Protein AF-A0A1Y6GRY9-F1 (afdb_monomer)

Secondary structure (DSSP, 8-state):
-----S----SSPPPS---TT-EEEEEEEETTTEEEEEEEEEESSTTT-EEEEEEEEEE----TT---------

Mean predicted aligned error: 10.94 Å

Nearest PDB structures (foldseek):
  8joh-assembly1_A  TM=5.251E-01  e=5.583E-01  Echinococcus multilocularis
  2oct-assembly1_A  TM=6.721E-01  e=2.778E+00  Homo sapiens
  3ul5-assembly1_A  TM=3.668E-01  e=6.288E-01  Saccharum officinarum
  5kux-assembly1_A  TM=3.630E-01  e=8.982E-01  synthetic construct

Sequence (74 aa):
MNIQSGPGGPPAPLPAGGINGEKITIRNEFPGGAFEQWDYEWKGQQSGGSWQLTGYQFRGPTSRGDIDNPTQPF

Organism: NCBI:txid48664

Foldseek 3Di:
DDPPPDCPDAPDDDPQWDDAQDKDKDKDADPQRWIKIWIWTWHDHGNPTDTDTQDIDTDDRPPPPDPDDPDDDD

pLDDT: mean 71.6, std 16.65, range [31.14, 91.38]

Solvent-accessible surface area (backbone atoms only — not comparable to full-atom values): 4893 Å² total; per-residue (Å²): 132,86,80,79,84,60,92,80,64,69,99,60,85,74,74,96,58,49,51,64,74,37,72,48,75,50,74,49,80,43,91,71,71,17,35,40,36,40,31,32,34,20,53,41,51,63,90,72,44,47,77,38,83,75,44,72,45,78,41,67,50,77,63,92,79,78,90,80,80,99,76,79,84,130

Structure (mmCIF, N/CA/C/O backbone):
data_AF-A0A1Y6GRY9-F1
#
_entry.id   AF-A0A1Y6GRY9-F1
#
loop_
_atom_site.group_PDB
_atom_site.id
_atom_site.type_symbol
_atom_site.label_atom_id
_atom_site.label_alt_id
_atom_site.label_comp_id
_atom_site.label_asym_id
_atom_site.label_entity_id
_atom_site.label_seq_id
_atom_site.pdbx_PDB_ins_code
_atom_site.Cartn_x
_atom_site.Cartn_y
_atom_site.Cartn_z
_atom_site.occupancy
_atom_site.B_iso_or_equiv
_atom_site.auth_seq_id
_atom_site.auth_comp_id
_atom_site.auth_asym_id
_atom_site.auth_atom_id
_atom_site.pdbx_PDB_model_num
ATOM 1 N N . MET A 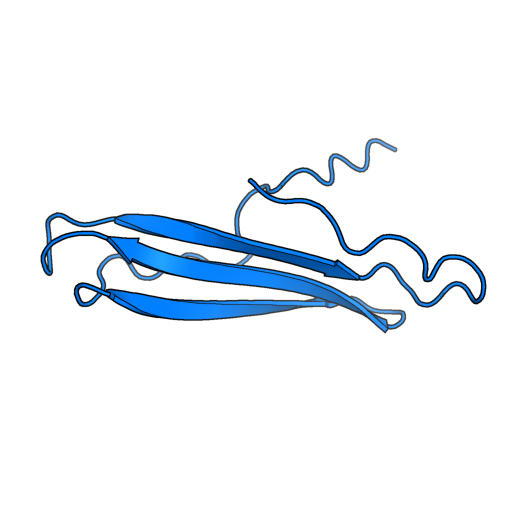1 1 ? 27.252 3.530 -5.133 1.00 34.38 1 MET A N 1
ATOM 2 C CA . MET A 1 1 ? 25.862 4.013 -5.283 1.00 34.3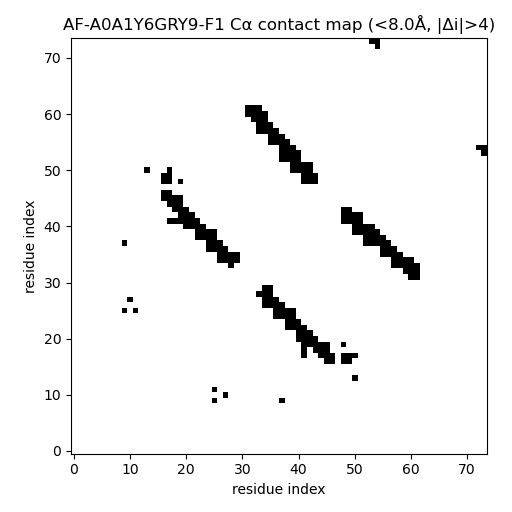8 1 MET A CA 1
ATOM 3 C C . MET A 1 1 ? 25.021 3.186 -4.334 1.00 34.38 1 MET A C 1
ATOM 5 O O . MET A 1 1 ? 24.861 1.998 -4.573 1.00 34.38 1 MET A O 1
ATOM 9 N N . ASN A 1 2 ? 24.613 3.764 -3.204 1.00 31.14 2 ASN A N 1
ATOM 10 C CA . ASN A 1 2 ? 23.899 3.025 -2.166 1.00 31.14 2 ASN A CA 1
ATOM 11 C C . ASN A 1 2 ? 22.430 2.914 -2.569 1.00 31.14 2 ASN A C 1
ATOM 13 O O . ASN A 1 2 ? 21.650 3.818 -2.282 1.00 31.14 2 ASN A O 1
ATOM 17 N N . ILE A 1 3 ? 22.064 1.818 -3.231 1.00 41.34 3 ILE A N 1
ATOM 18 C CA . ILE A 1 3 ? 20.663 1.409 -3.340 1.00 41.34 3 ILE A CA 1
ATOM 19 C C . ILE A 1 3 ? 20.219 0.896 -1.966 1.00 41.34 3 ILE A C 1
ATOM 21 O O . ILE A 1 3 ? 20.238 -0.293 -1.675 1.00 41.34 3 ILE A O 1
ATOM 25 N N . GLN A 1 4 ? 19.909 1.827 -1.060 1.00 40.84 4 GLN A N 1
ATOM 26 C CA . GLN A 1 4 ? 19.212 1.523 0.190 1.00 40.84 4 GLN A CA 1
ATOM 27 C C . GLN A 1 4 ? 17.757 1.188 -0.152 1.00 40.84 4 GLN A C 1
ATOM 29 O O . GLN A 1 4 ? 16.848 1.974 0.078 1.00 40.84 4 GLN A O 1
ATOM 34 N N . SER A 1 5 ? 17.557 0.027 -0.766 1.00 45.88 5 SER A N 1
ATOM 35 C CA 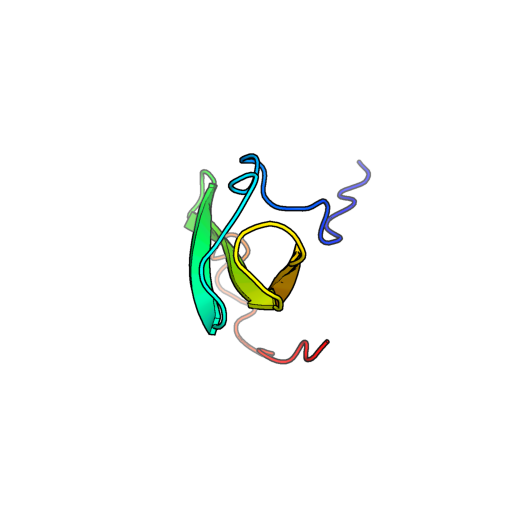. SER A 1 5 ? 16.252 -0.553 -1.072 1.00 45.88 5 SER A CA 1
ATOM 36 C C . SER A 1 5 ? 15.776 -1.363 0.139 1.00 45.88 5 SER A C 1
ATOM 38 O O . SER A 1 5 ? 15.647 -2.579 0.078 1.00 45.88 5 SER A O 1
ATOM 40 N N . GLY A 1 6 ? 15.628 -0.699 1.286 1.00 49.44 6 GLY A N 1
ATOM 41 C CA . GLY A 1 6 ? 14.782 -1.169 2.390 1.00 49.44 6 GLY A CA 1
ATOM 42 C C . GLY A 1 6 ? 13.459 -0.399 2.344 1.00 49.44 6 GLY A C 1
ATOM 43 O O . GLY A 1 6 ? 13.427 0.638 1.679 1.00 49.44 6 GLY A O 1
ATOM 44 N N . PRO A 1 7 ? 12.374 -0.855 3.003 1.00 54.41 7 PRO A N 1
ATOM 45 C CA . PRO A 1 7 ? 11.033 -0.312 2.798 1.00 54.41 7 PRO A CA 1
ATOM 46 C C . PRO A 1 7 ? 10.928 1.102 3.388 1.00 54.41 7 PRO A C 1
ATOM 48 O O . PRO A 1 7 ? 10.434 1.302 4.494 1.00 54.41 7 PRO A O 1
ATOM 51 N N . GLY A 1 8 ? 11.397 2.102 2.643 1.00 56.44 8 GLY A N 1
ATOM 52 C CA . GLY A 1 8 ? 11.356 3.533 2.957 1.00 56.44 8 GLY A CA 1
ATOM 53 C C . GLY A 1 8 ? 9.950 4.132 2.887 1.00 56.44 8 GLY A C 1
ATOM 54 O O . GLY A 1 8 ? 9.802 5.304 2.553 1.00 56.44 8 GLY A O 1
ATOM 55 N N . GLY A 1 9 ? 8.928 3.325 3.189 1.00 61.19 9 GLY A N 1
ATOM 56 C CA . GLY A 1 9 ? 7.523 3.636 2.976 1.00 61.19 9 GLY A CA 1
ATOM 57 C C . GLY A 1 9 ? 7.143 3.683 1.493 1.00 61.19 9 GLY A C 1
ATOM 58 O O . GLY A 1 9 ? 8.000 3.584 0.613 1.00 61.19 9 GLY A O 1
ATOM 59 N N . PRO A 1 10 ? 5.846 3.830 1.197 1.00 66.50 10 PRO A N 1
ATOM 60 C CA . PRO A 1 10 ? 5.416 4.080 -0.161 1.00 66.50 10 PRO A CA 1
ATOM 61 C C . PRO A 1 10 ? 5.897 5.479 -0.582 1.00 66.50 10 PRO A C 1
ATOM 63 O O . PRO A 1 10 ? 5.932 6.395 0.244 1.00 66.50 10 PRO A O 1
ATOM 66 N N . PRO A 1 11 ? 6.203 5.702 -1.871 1.00 66.38 11 PRO A N 1
ATOM 67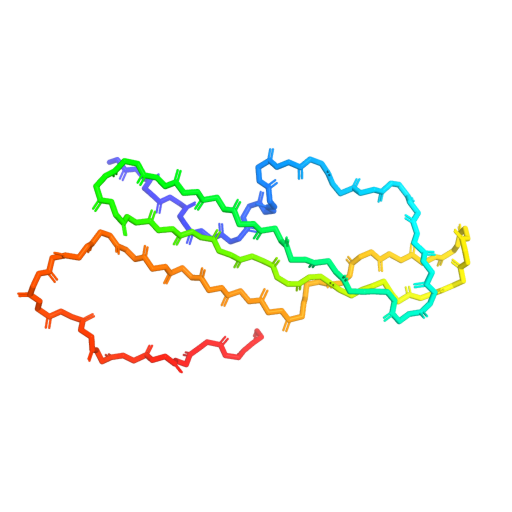 C CA . PRO A 1 11 ? 6.546 7.034 -2.372 1.00 66.38 11 PRO A CA 1
ATOM 68 C C . PRO A 1 11 ? 5.374 8.026 -2.264 1.00 66.38 11 PRO A C 1
ATOM 70 O O . PRO A 1 11 ? 5.580 9.237 -2.328 1.00 66.38 11 PRO A O 1
ATOM 73 N N . ALA A 1 12 ? 4.146 7.522 -2.107 1.00 69.44 12 ALA A N 1
ATOM 74 C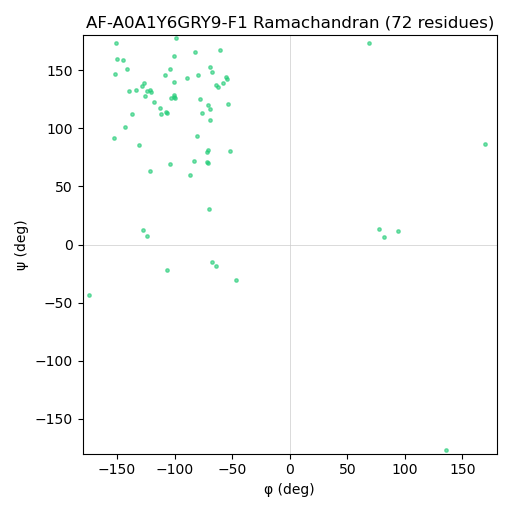 CA . ALA A 1 12 ? 2.946 8.316 -1.894 1.00 69.44 12 ALA A CA 1
ATOM 75 C C . ALA A 1 12 ? 2.556 8.333 -0.405 1.00 69.44 12 ALA A C 1
ATOM 77 O O . ALA A 1 12 ? 2.614 7.287 0.247 1.00 69.44 12 ALA A O 1
ATOM 78 N N . PRO A 1 13 ? 2.113 9.483 0.138 1.00 73.94 13 PRO A N 1
ATOM 79 C CA . PRO A 1 13 ? 1.619 9.545 1.505 1.00 73.94 13 PRO A CA 1
ATOM 80 C C . PRO A 1 13 ? 0.384 8.655 1.669 1.00 73.94 13 PRO A C 1
ATOM 82 O O . PRO A 1 13 ? -0.525 8.664 0.836 1.00 73.94 13 PRO A O 1
ATOM 85 N N . LEU A 1 14 ? 0.349 7.900 2.766 1.00 79.62 14 LEU A N 1
ATOM 86 C CA . LEU A 1 14 ? -0.832 7.134 3.151 1.00 79.62 14 LEU A CA 1
ATOM 87 C C . LEU A 1 14 ? -1.963 8.083 3.582 1.00 79.62 14 LEU A C 1
ATOM 89 O O . LEU A 1 14 ? -1.687 9.181 4.079 1.00 79.62 14 LEU A O 1
ATOM 93 N N . PRO A 1 15 ? -3.235 7.673 3.447 1.00 82.19 15 PRO A N 1
ATOM 94 C CA . PRO A 1 15 ? -4.352 8.420 4.012 1.00 82.19 15 PRO A CA 1
ATOM 95 C C . PRO A 1 15 ? -4.159 8.660 5.517 1.00 82.19 15 PRO A C 1
ATOM 97 O O . PRO A 1 15 ? -3.699 7.776 6.235 1.00 82.19 15 PRO A O 1
ATOM 100 N N . ALA A 1 16 ? -4.552 9.829 6.029 1.00 77.06 16 ALA A N 1
ATOM 101 C CA . ALA A 1 16 ? -4.414 10.150 7.457 1.00 77.06 16 ALA A CA 1
ATOM 102 C C . ALA A 1 16 ? -5.319 9.299 8.378 1.00 77.06 16 ALA A C 1
ATOM 104 O O . ALA A 1 16 ? -5.119 9.270 9.590 1.00 77.06 16 ALA A O 1
ATOM 105 N N . GLY A 1 17 ? -6.315 8.621 7.804 1.00 83.19 17 GLY A N 1
ATOM 106 C CA . GLY A 1 17 ? -7.289 7.783 8.491 1.00 83.19 17 GLY A CA 1
ATOM 107 C C . GLY A 1 17 ? -7.762 6.648 7.587 1.00 83.19 17 GLY A C 1
ATOM 108 O O . GLY A 1 17 ? -7.648 6.748 6.366 1.00 83.19 17 GLY A O 1
ATOM 109 N N . GLY A 1 18 ? -8.309 5.598 8.190 1.00 84.88 18 GLY A N 1
ATOM 110 C CA . GLY A 1 18 ? -8.897 4.463 7.484 1.00 84.88 18 GLY A CA 1
ATOM 111 C C . GLY A 1 18 ? -10.021 3.814 8.288 1.00 84.88 18 GLY A C 1
ATOM 112 O O . GLY A 1 18 ? -10.288 4.165 9.445 1.00 84.88 18 GLY A O 1
ATOM 113 N N . ILE A 1 19 ? -10.702 2.859 7.666 1.00 87.12 19 ILE A N 1
ATOM 114 C CA . ILE A 1 19 ? -11.727 2.034 8.320 1.00 87.12 19 ILE A CA 1
ATOM 115 C C . ILE A 1 19 ? -11.056 0.799 8.931 1.00 87.12 19 ILE A C 1
ATOM 117 O O . ILE A 1 19 ? -10.117 0.260 8.363 1.00 87.12 19 ILE A O 1
ATOM 121 N N . ASN A 1 20 ? -11.496 0.325 10.102 1.00 87.56 20 ASN A N 1
ATOM 122 C CA . ASN A 1 20 ? -10.921 -0.885 10.707 1.00 87.56 20 ASN A CA 1
ATOM 123 C C . ASN A 1 20 ? -10.957 -2.073 9.729 1.00 87.56 20 ASN A C 1
ATOM 125 O O . ASN A 1 20 ? -12.035 -2.467 9.291 1.00 87.56 20 ASN A O 1
ATOM 129 N N . GLY A 1 21 ? -9.786 -2.632 9.408 1.00 88.62 21 GLY A N 1
ATOM 130 C CA . GLY A 1 21 ? -9.649 -3.717 8.433 1.00 88.62 21 GLY A CA 1
ATOM 131 C C . GLY A 1 21 ? -9.626 -3.263 6.970 1.00 88.62 21 GLY A C 1
ATOM 132 O O . GLY A 1 21 ? -9.631 -4.111 6.080 1.00 88.62 21 GLY A O 1
ATOM 133 N N . GLU A 1 22 ? -9.600 -1.956 6.704 1.00 91.38 22 GLU A N 1
ATOM 134 C CA . GLU A 1 22 ? -9.429 -1.418 5.357 1.00 91.38 22 GLU A CA 1
ATOM 135 C C . GLU A 1 22 ? -8.067 -1.802 4.802 1.00 91.38 22 GLU A C 1
ATOM 137 O O . GLU A 1 22 ? -7.065 -1.727 5.507 1.00 91.38 22 GLU A O 1
ATOM 142 N N . LYS A 1 23 ? -8.032 -2.204 3.533 1.00 90.75 23 LYS A N 1
ATOM 143 C CA . LYS A 1 23 ? -6.810 -2.619 2.850 1.00 90.75 23 LYS A CA 1
ATOM 144 C C . LYS A 1 23 ? -6.569 -1.729 1.654 1.00 90.75 23 LYS A C 1
ATOM 146 O O . LYS A 1 23 ? -7.472 -1.535 0.842 1.00 90.75 23 LYS A O 1
ATOM 151 N N . ILE A 1 24 ? -5.348 -1.234 1.535 1.00 88.81 24 ILE A N 1
ATOM 152 C CA . ILE A 1 24 ? -4.909 -0.460 0.380 1.00 88.81 24 ILE A CA 1
ATOM 153 C C . ILE A 1 24 ? -3.643 -1.083 -0.186 1.00 88.81 24 ILE A C 1
ATOM 155 O O . ILE A 1 24 ? -2.742 -1.481 0.550 1.00 88.81 24 ILE A O 1
ATOM 159 N N . THR A 1 25 ? -3.577 -1.131 -1.509 1.00 88.31 25 THR A N 1
ATOM 160 C CA . THR A 1 25 ? -2.401 -1.594 -2.237 1.00 88.31 25 THR A CA 1
ATOM 161 C C . THR A 1 25 ? -1.820 -0.408 -2.980 1.00 88.31 25 THR A C 1
ATOM 163 O O . THR A 1 25 ? -2.472 0.181 -3.845 1.00 88.31 25 THR A O 1
ATOM 166 N N . ILE A 1 26 ? -0.591 -0.048 -2.639 1.00 85.25 26 ILE A N 1
ATOM 167 C CA . ILE A 1 26 ? 0.174 0.973 -3.343 1.00 85.25 26 ILE A CA 1
ATOM 168 C C . ILE A 1 26 ? 1.135 0.251 -4.259 1.00 85.25 26 ILE A C 1
ATOM 170 O O . ILE A 1 26 ? 1.892 -0.601 -3.812 1.00 85.25 26 ILE A O 1
ATOM 174 N N . ARG A 1 27 ? 1.111 0.602 -5.540 1.00 84.19 27 ARG A N 1
ATOM 175 C CA . ARG A 1 27 ? 2.045 0.085 -6.536 1.00 84.19 27 ARG A CA 1
ATOM 176 C C . ARG A 1 27 ? 2.800 1.245 -7.164 1.00 84.19 27 ARG A C 1
ATOM 178 O O . ARG A 1 27 ? 2.194 2.245 -7.543 1.00 84.19 27 ARG A O 1
ATOM 185 N N . ASN A 1 28 ? 4.108 1.099 -7.269 1.00 81.81 28 ASN A N 1
ATOM 186 C CA . ASN A 1 28 ? 4.988 2.008 -7.970 1.00 81.81 28 ASN A CA 1
ATOM 187 C C . ASN A 1 28 ? 5.646 1.254 -9.122 1.00 81.81 28 ASN A C 1
ATOM 189 O O . ASN A 1 28 ? 6.283 0.223 -8.918 1.00 81.81 28 ASN A O 1
ATOM 193 N N . GLU A 1 29 ? 5.474 1.760 -10.335 1.00 82.19 29 GLU A N 1
ATOM 194 C CA . GLU A 1 29 ? 6.023 1.160 -11.546 1.00 82.19 29 GLU A CA 1
ATOM 195 C C . GLU A 1 29 ? 7.239 1.972 -11.982 1.00 82.19 29 GLU A C 1
ATOM 197 O O . GLU A 1 29 ? 7.172 3.190 -12.147 1.00 82.19 29 GLU A O 1
ATOM 202 N N . PHE A 1 30 ? 8.364 1.293 -12.161 1.00 79.06 30 PHE A N 1
ATOM 203 C CA . PHE A 1 30 ? 9.616 1.906 -12.568 1.00 79.06 30 PHE A CA 1
ATOM 204 C C . PHE A 1 30 ? 9.904 1.614 -14.048 1.00 79.06 30 PHE A C 1
ATOM 206 O O . PHE A 1 30 ? 9.522 0.565 -14.585 1.00 79.06 30 PHE A O 1
ATOM 213 N N . PRO A 1 31 ? 10.628 2.514 -14.734 1.00 74.00 31 PRO A N 1
ATOM 214 C CA . PRO A 1 31 ? 11.081 2.261 -16.095 1.00 74.00 31 PRO A CA 1
ATOM 215 C C . PRO A 1 31 ? 11.947 0.992 -16.157 1.00 74.00 31 PRO A C 1
ATOM 217 O O . PRO A 1 31 ? 12.780 0.751 -15.287 1.00 74.00 31 PRO A O 1
ATOM 220 N N . GLY A 1 32 ? 11.755 0.175 -17.197 1.00 74.50 32 GLY A N 1
ATOM 221 C CA . GLY A 1 32 ? 12.448 -1.114 -17.349 1.00 74.50 32 GLY A CA 1
ATOM 222 C C . GLY A 1 32 ? 11.683 -2.329 -16.805 1.00 74.50 32 GLY A C 1
ATOM 223 O O . GLY A 1 32 ? 12.258 -3.412 -16.705 1.00 74.50 32 GLY A O 1
ATOM 224 N N . GLY A 1 33 ? 10.396 -2.169 -16.472 1.00 77.06 33 GLY A N 1
ATOM 225 C CA . GLY A 1 33 ? 9.516 -3.272 -16.060 1.00 77.06 33 GLY A CA 1
ATOM 226 C C . GLY A 1 33 ? 9.726 -3.736 -14.618 1.00 77.06 33 GLY A C 1
ATOM 227 O O . GLY A 1 33 ? 9.248 -4.806 -14.247 1.00 77.06 33 GLY A O 1
ATOM 228 N N . ALA A 1 34 ? 10.451 -2.949 -13.824 1.00 82.44 34 ALA A N 1
ATOM 229 C CA . ALA A 1 34 ? 10.522 -3.125 -12.385 1.00 82.44 34 ALA A CA 1
ATOM 230 C C . ALA A 1 34 ? 9.274 -2.514 -11.737 1.00 82.44 34 ALA A C 1
ATOM 232 O O . ALA A 1 34 ? 8.761 -1.496 -12.203 1.00 82.44 34 ALA A O 1
ATOM 233 N N . PHE A 1 35 ? 8.794 -3.104 -10.653 1.00 82.81 35 PHE A N 1
ATOM 234 C CA . PHE A 1 35 ? 7.726 -2.521 -9.855 1.00 82.81 35 PHE A CA 1
ATOM 235 C C . PHE A 1 35 ? 7.925 -2.830 -8.381 1.00 82.81 35 PHE A C 1
ATOM 237 O O . PHE A 1 35 ? 8.584 -3.795 -8.004 1.00 82.81 35 PHE A O 1
ATOM 244 N N . GLU A 1 36 ? 7.311 -2.019 -7.543 1.00 83.44 36 GLU A N 1
ATOM 245 C CA . GLU A 1 36 ? 7.305 -2.197 -6.105 1.00 83.44 36 GLU A CA 1
ATOM 246 C C . GLU A 1 36 ? 5.883 -2.010 -5.600 1.00 83.44 36 GLU A C 1
ATOM 248 O O . GLU A 1 36 ? 5.176 -1.095 -6.016 1.00 83.44 36 GLU A O 1
ATOM 253 N N . GLN A 1 37 ? 5.435 -2.926 -4.758 1.00 85.31 37 GLN A N 1
ATOM 254 C CA . GLN A 1 37 ? 4.088 -2.970 -4.233 1.00 85.31 37 GLN A CA 1
ATOM 255 C C . GLN A 1 37 ? 4.143 -3.069 -2.713 1.00 8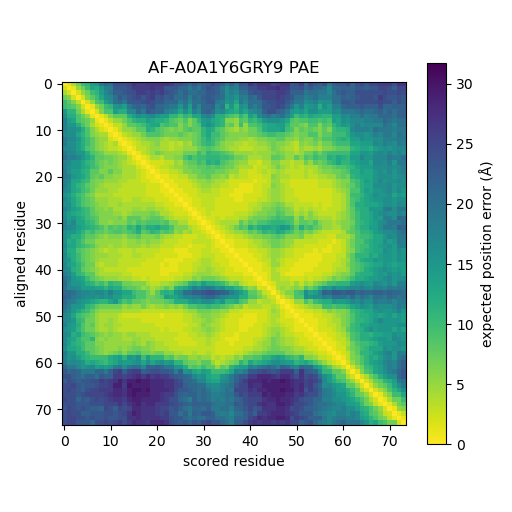5.31 37 GLN A C 1
ATOM 257 O O . GLN A 1 37 ? 4.908 -3.854 -2.153 1.00 85.31 37 GLN A O 1
ATOM 262 N N . TRP A 1 38 ? 3.290 -2.294 -2.059 1.00 87.75 38 TRP A N 1
ATOM 263 C CA . TRP A 1 38 ? 3.081 -2.303 -0.623 1.00 87.75 38 TRP A CA 1
ATOM 264 C C . TRP A 1 38 ? 1.599 -2.506 -0.345 1.00 87.75 38 TRP A C 1
ATOM 266 O O . TRP A 1 38 ? 0.753 -1.768 -0.851 1.00 87.75 38 TRP A O 1
ATOM 276 N N . ASP A 1 39 ? 1.294 -3.482 0.492 1.00 88.31 39 ASP A N 1
ATOM 277 C CA . ASP A 1 39 ? -0.052 -3.794 0.939 1.00 88.31 39 ASP A CA 1
ATOM 278 C C . ASP A 1 39 ? -0.192 -3.355 2.392 1.00 88.31 39 ASP A C 1
ATOM 280 O O . ASP A 1 39 ? 0.456 -3.900 3.290 1.00 88.31 39 ASP A O 1
ATOM 284 N N . TYR A 1 40 ? -1.043 -2.366 2.632 1.00 87.69 40 TYR A N 1
ATOM 285 C CA . TYR A 1 40 ? -1.324 -1.844 3.961 1.00 87.69 40 TYR A CA 1
ATOM 286 C C . TYR A 1 40 ? -2.709 -2.256 4.425 1.00 87.69 40 TYR A C 1
ATOM 288 O O . TYR A 1 40 ? -3.658 -2.291 3.644 1.00 87.69 40 TYR A O 1
ATOM 296 N N . GLU A 1 41 ? -2.834 -2.483 5.725 1.00 90.94 41 GLU A N 1
ATOM 297 C CA . GLU A 1 41 ? -4.111 -2.674 6.391 1.00 90.94 41 GLU A CA 1
ATOM 298 C C . GLU A 1 41 ? -4.264 -1.665 7.527 1.00 90.94 41 GLU A C 1
ATOM 300 O O . GLU A 1 41 ? -3.366 -1.487 8.352 1.00 90.94 41 GLU A O 1
ATOM 305 N N . TRP A 1 42 ? -5.410 -1.000 7.595 1.00 89.50 42 TRP A N 1
ATOM 306 C CA . TRP A 1 42 ? -5.729 -0.110 8.694 1.00 89.50 42 TRP A CA 1
ATOM 307 C C . TRP A 1 42 ? -6.113 -0.919 9.929 1.00 89.50 42 TRP A C 1
ATOM 309 O O . TRP A 1 42 ? -7.165 -1.570 9.994 1.00 89.50 42 TRP A O 1
ATOM 319 N N . LYS A 1 43 ? -5.270 -0.837 10.957 1.00 87.69 43 LYS A N 1
ATOM 320 C CA . LYS A 1 43 ? -5.540 -1.417 12.271 1.00 87.69 43 LYS A CA 1
ATOM 321 C C . LYS A 1 43 ? -5.874 -0.303 13.256 1.00 87.69 43 LYS A C 1
ATOM 323 O O . LYS A 1 43 ? -5.022 0.504 13.614 1.00 87.69 43 LYS A O 1
ATOM 328 N N . GLY A 1 44 ? -7.125 -0.288 13.708 1.00 84.12 44 GLY A N 1
ATOM 329 C CA . GLY A 1 44 ? -7.643 0.615 14.744 1.00 84.12 44 GLY A CA 1
ATOM 330 C C . GLY A 1 44 ? -9.001 1.223 14.394 1.00 84.12 44 GLY A C 1
ATOM 331 O O . GLY A 1 44 ? -9.606 0.856 13.389 1.00 84.12 44 GLY A O 1
ATOM 332 N N . GLN A 1 45 ? -9.518 2.104 15.250 1.00 75.19 45 GLN A N 1
ATOM 333 C CA . GLN A 1 45 ? -10.777 2.823 15.009 1.00 75.19 45 GLN A CA 1
ATOM 334 C C . GLN A 1 45 ? -10.553 4.048 14.105 1.00 75.19 45 GLN A C 1
ATOM 336 O O . GLN A 1 45 ? -9.413 4.467 13.921 1.00 75.19 45 GLN A O 1
ATOM 341 N N . GLN A 1 46 ? -11.632 4.626 13.562 1.00 64.94 46 GLN A N 1
ATOM 342 C CA . GLN A 1 46 ? -11.615 5.667 12.514 1.00 64.94 46 GLN A CA 1
ATOM 343 C C . GLN A 1 46 ? -10.620 6.830 12.738 1.00 64.94 46 GLN A C 1
ATOM 345 O O . GLN A 1 46 ? -10.098 7.365 11.767 1.00 64.94 46 GLN A O 1
ATOM 350 N N . SER A 1 47 ? -10.310 7.205 13.986 1.00 65.50 47 SER A N 1
ATOM 351 C CA . SER A 1 47 ? -9.317 8.254 14.306 1.00 65.50 47 SER A CA 1
ATOM 352 C C . SER A 1 47 ? -8.190 7.811 15.245 1.00 65.50 47 SER A C 1
ATOM 354 O O . SER A 1 47 ? -7.404 8.641 15.684 1.00 65.50 47 SER A O 1
ATOM 356 N N . GLY A 1 48 ? -8.109 6.520 15.576 1.00 78.25 48 GLY A N 1
ATOM 357 C CA . GLY A 1 48 ? -7.121 5.978 16.521 1.00 78.25 48 GLY A CA 1
ATOM 358 C C . GLY A 1 48 ? -6.320 4.803 15.968 1.00 78.25 48 GLY A C 1
ATOM 359 O O . GLY A 1 48 ? -5.700 4.073 16.736 1.00 78.25 48 GLY A O 1
ATOM 360 N N . GLY A 1 49 ? -6.407 4.561 14.661 1.00 83.56 49 GLY A N 1
ATOM 361 C CA . GLY A 1 49 ? -5.668 3.506 13.986 1.00 83.56 49 GLY A CA 1
ATOM 362 C C . GLY A 1 49 ? -4.414 3.996 13.281 1.00 83.56 49 GLY A C 1
ATOM 363 O O . GLY A 1 49 ? -4.095 5.182 13.260 1.00 83.56 49 GLY A O 1
ATOM 364 N N . SER A 1 50 ? -3.698 3.040 12.708 1.00 85.12 50 SER A N 1
ATOM 365 C CA . SER A 1 50 ? -2.555 3.291 11.840 1.00 85.12 50 SER A CA 1
ATOM 366 C C . SER A 1 50 ? -2.561 2.294 10.690 1.00 85.12 50 SER A C 1
ATOM 368 O O . SER A 1 50 ? -3.046 1.165 10.828 1.00 85.12 50 SER A O 1
ATOM 370 N N . TRP A 1 51 ? -2.010 2.710 9.555 1.00 86.88 51 TRP A N 1
ATOM 371 C CA . TRP A 1 51 ? -1.725 1.799 8.458 1.00 86.88 51 TRP A CA 1
ATOM 372 C C . TRP A 1 51 ? -0.559 0.896 8.840 1.00 86.88 51 TRP A C 1
ATOM 374 O O . TRP A 1 51 ? 0.545 1.365 9.113 1.00 86.88 51 TRP A O 1
ATOM 384 N N . GLN A 1 52 ? -0.813 -0.403 8.855 1.00 86.19 52 GLN A N 1
ATOM 385 C CA . GLN A 1 52 ? 0.179 -1.437 9.103 1.00 86.19 52 GLN A CA 1
ATOM 386 C C . GLN A 1 52 ? 0.590 -2.038 7.766 1.00 86.19 52 GLN A C 1
ATOM 388 O O . GLN A 1 52 ? -0.273 -2.418 6.976 1.00 86.19 52 GLN A O 1
ATOM 393 N N . LEU A 1 53 ? 1.893 -2.115 7.497 1.00 84.62 53 LEU A N 1
ATOM 394 C CA . LEU A 1 53 ? 2.394 -2.828 6.326 1.00 84.62 53 LEU A CA 1
ATOM 395 C C . LEU A 1 53 ? 2.152 -4.324 6.547 1.00 84.62 53 LEU A C 1
ATOM 397 O O . LEU A 1 53 ? 2.680 -4.914 7.484 1.00 84.62 53 LEU A O 1
ATOM 401 N N . THR A 1 54 ? 1.327 -4.919 5.698 1.00 87.38 54 THR A N 1
ATOM 402 C CA . THR A 1 54 ? 0.966 -6.343 5.757 1.00 87.38 54 THR A CA 1
ATOM 403 C C . THR A 1 54 ? 1.629 -7.163 4.663 1.00 87.38 54 THR A C 1
ATOM 405 O O . THR A 1 54 ? 1.790 -8.371 4.820 1.00 87.38 54 THR A O 1
ATOM 408 N N . GLY A 1 55 ? 2.041 -6.518 3.573 1.00 83.44 55 GLY A N 1
ATOM 409 C CA . GLY A 1 55 ? 2.737 -7.162 2.472 1.00 83.44 55 GLY A CA 1
ATOM 410 C C . GLY A 1 55 ? 3.648 -6.187 1.748 1.00 83.44 55 GLY A C 1
ATOM 411 O O . GLY A 1 55 ? 3.361 -4.997 1.647 1.00 83.44 55 GLY A O 1
ATOM 412 N N . TYR A 1 56 ? 4.761 -6.706 1.249 1.00 81.88 56 TYR A N 1
ATOM 413 C CA . TYR A 1 56 ? 5.696 -5.970 0.419 1.00 81.88 56 TYR A CA 1
ATOM 414 C C . TYR A 1 56 ? 6.176 -6.877 -0.707 1.00 81.88 56 TYR A C 1
ATOM 416 O O . TYR A 1 56 ? 6.550 -8.028 -0.476 1.00 81.88 56 TYR A O 1
ATOM 424 N N . GLN A 1 57 ? 6.160 -6.365 -1.931 1.00 80.06 57 GLN A N 1
ATOM 425 C CA . GLN A 1 57 ? 6.645 -7.070 -3.103 1.00 80.06 57 GLN A CA 1
ATOM 426 C C . GLN A 1 57 ? 7.462 -6.119 -3.962 1.00 80.06 57 GLN A C 1
ATOM 428 O O . GLN A 1 57 ? 6.928 -5.222 -4.603 1.00 80.06 57 GLN A O 1
ATOM 433 N N . PHE A 1 58 ? 8.760 -6.372 -4.036 1.00 79.31 58 PHE A N 1
ATOM 434 C CA . PHE A 1 58 ? 9.622 -5.755 -5.026 1.00 79.31 58 PHE A CA 1
ATOM 435 C C . PHE A 1 58 ? 9.856 -6.736 -6.168 1.00 79.31 58 PHE A C 1
ATOM 437 O O . PHE A 1 58 ? 10.301 -7.867 -5.958 1.00 79.31 58 PHE A O 1
ATOM 444 N N . ARG A 1 59 ? 9.577 -6.297 -7.390 1.00 77.94 59 ARG A N 1
ATOM 445 C CA . ARG A 1 59 ? 10.011 -6.967 -8.605 1.00 77.94 59 ARG A CA 1
ATOM 446 C C . ARG A 1 59 ? 11.045 -6.087 -9.288 1.00 77.94 59 ARG A C 1
ATOM 448 O O . ARG A 1 59 ? 10.726 -5.025 -9.815 1.00 77.94 59 ARG A O 1
ATOM 455 N N . GLY A 1 60 ? 12.285 -6.566 -9.306 1.00 71.25 60 GLY A N 1
ATOM 456 C CA . GLY A 1 60 ? 13.347 -5.942 -10.084 1.00 71.25 60 GLY A CA 1
ATOM 457 C C . GLY A 1 60 ? 13.032 -5.931 -11.584 1.00 71.25 60 GLY A C 1
ATOM 458 O O . GLY A 1 60 ? 12.110 -6.619 -12.038 1.00 71.25 60 GLY A O 1
ATOM 459 N N . PRO A 1 61 ? 13.796 -5.164 -12.381 1.00 62.47 61 PRO A N 1
ATOM 460 C CA . PRO A 1 61 ? 13.670 -5.223 -13.829 1.00 62.47 61 PRO A CA 1
ATOM 461 C C . PRO A 1 61 ? 13.855 -6.676 -14.251 1.00 62.47 61 PRO A C 1
ATOM 463 O O . PRO A 1 61 ? 14.629 -7.408 -13.631 1.00 62.47 61 PRO A O 1
ATOM 466 N N . THR A 1 62 ? 13.115 -7.107 -15.271 1.00 60.38 62 THR A N 1
ATOM 467 C CA . THR A 1 62 ? 13.175 -8.491 -15.756 1.00 60.38 62 THR A CA 1
ATOM 468 C C . THR A 1 62 ? 14.514 -8.720 -16.468 1.00 60.38 62 THR A C 1
ATOM 470 O O . THR A 1 62 ? 14.586 -8.849 -17.686 1.00 60.38 62 THR A O 1
ATOM 473 N N . SER A 1 63 ? 15.608 -8.744 -15.712 1.00 54.50 63 SER A N 1
ATOM 474 C CA . SER A 1 63 ? 16.855 -9.359 -16.119 1.00 54.50 63 SER A CA 1
ATOM 475 C C . SER A 1 63 ? 16.563 -10.850 -16.140 1.00 54.50 63 SER A C 1
ATOM 477 O O . SER A 1 63 ? 16.304 -11.467 -15.112 1.00 54.50 63 SER A O 1
ATOM 479 N N . ARG A 1 64 ? 16.465 -11.382 -17.355 1.00 55.12 64 ARG A N 1
ATOM 480 C CA . ARG A 1 64 ? 16.193 -12.777 -17.711 1.00 55.12 64 ARG A CA 1
ATOM 481 C C . ARG A 1 64 ? 17.167 -13.722 -16.981 1.00 55.12 64 ARG A C 1
ATOM 483 O O . ARG A 1 64 ? 18.162 -14.122 -17.569 1.00 55.12 64 ARG A O 1
ATOM 490 N N . GLY A 1 65 ? 16.916 -14.044 -15.715 1.00 53.22 65 GLY A N 1
ATOM 491 C CA . GLY A 1 65 ? 17.831 -14.861 -14.913 1.00 53.22 65 GLY A CA 1
ATOM 492 C C . GLY A 1 65 ? 17.320 -15.245 -13.527 1.00 53.22 65 GLY A C 1
ATOM 493 O O . GLY A 1 65 ? 17.423 -16.409 -13.164 1.00 53.22 65 GLY A O 1
ATOM 494 N N . ASP A 1 66 ? 16.707 -14.324 -12.785 1.00 51.91 66 ASP A N 1
ATOM 495 C CA . ASP A 1 66 ? 16.561 -14.497 -11.332 1.00 51.91 66 ASP A CA 1
ATOM 496 C C . ASP A 1 66 ? 15.086 -14.474 -10.896 1.00 51.91 66 ASP A C 1
ATOM 498 O O . ASP A 1 66 ? 14.625 -13.581 -10.188 1.00 51.91 66 ASP A O 1
ATOM 502 N N . ILE A 1 67 ? 14.304 -15.451 -11.367 1.00 54.91 67 ILE A N 1
ATOM 503 C CA . ILE A 1 67 ? 12.978 -15.764 -10.807 1.00 54.91 67 ILE A CA 1
ATOM 504 C C . ILE A 1 67 ? 13.121 -17.035 -9.970 1.00 54.91 67 ILE A C 1
ATOM 506 O O . ILE A 1 67 ? 12.638 -18.092 -10.356 1.00 54.91 67 ILE A O 1
ATOM 510 N N . ASP A 1 68 ? 13.812 -16.944 -8.839 1.00 48.28 68 ASP A N 1
ATOM 511 C CA . ASP A 1 68 ? 13.622 -17.886 -7.736 1.00 48.28 68 ASP A CA 1
ATOM 512 C C . ASP A 1 68 ? 13.984 -17.189 -6.424 1.00 48.28 68 ASP A C 1
ATOM 514 O O . ASP A 1 68 ? 15.149 -17.088 -6.059 1.00 48.28 68 ASP A O 1
ATOM 518 N N . ASN A 1 69 ? 12.981 -16.580 -5.789 1.00 44.69 69 ASN A N 1
ATOM 519 C CA . ASN A 1 69 ? 12.708 -16.750 -4.359 1.00 44.69 69 ASN A CA 1
ATOM 520 C C . ASN A 1 69 ? 11.663 -15.716 -3.881 1.00 44.69 69 ASN A C 1
ATOM 522 O O . ASN A 1 69 ? 12.020 -14.643 -3.387 1.00 44.69 69 ASN A O 1
ATOM 526 N N . PRO A 1 70 ? 10.356 -16.006 -3.992 1.00 49.97 70 PRO A N 1
ATOM 527 C CA . PRO A 1 70 ? 9.325 -15.185 -3.380 1.00 49.97 70 PRO A CA 1
ATOM 528 C C . PRO A 1 70 ? 9.143 -15.587 -1.908 1.00 49.97 70 PRO A C 1
ATOM 530 O O . PRO A 1 70 ? 8.131 -16.181 -1.553 1.00 49.97 70 PRO A O 1
ATOM 533 N N . THR A 1 71 ? 10.097 -15.273 -1.029 1.00 49.88 71 THR A N 1
ATOM 534 C CA . THR A 1 71 ? 9.836 -15.295 0.422 1.00 49.88 71 THR A CA 1
ATOM 535 C C . THR A 1 71 ? 10.567 -14.175 1.155 1.00 49.88 71 THR A C 1
ATOM 537 O O . THR A 1 71 ? 11.747 -14.263 1.488 1.00 49.88 71 THR A O 1
ATOM 540 N N . GLN A 1 72 ? 9.829 -13.117 1.476 1.00 42.25 72 GLN A N 1
ATOM 541 C CA . GLN A 1 72 ? 10.166 -12.249 2.603 1.00 42.25 72 GLN A CA 1
ATOM 542 C C . GLN A 1 72 ? 8.887 -12.057 3.437 1.00 42.25 72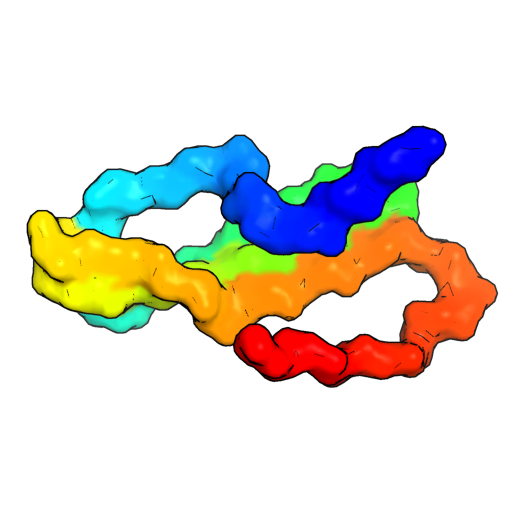 GLN A C 1
ATOM 544 O O . GLN A 1 72 ? 8.118 -11.133 3.174 1.00 42.25 72 GLN A O 1
ATOM 549 N N . PRO A 1 73 ? 8.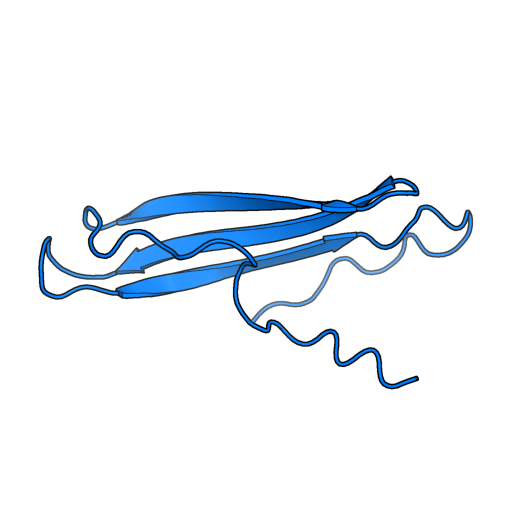582 -12.973 4.375 1.00 44.03 73 PRO A N 1
ATOM 550 C CA . PRO A 1 73 ? 7.631 -12.699 5.442 1.00 44.03 73 PRO A CA 1
ATOM 551 C C . PRO A 1 73 ? 8.295 -11.837 6.534 1.00 44.03 73 PRO A C 1
ATOM 553 O O . PRO A 1 73 ? 9.340 -12.226 7.048 1.00 44.03 73 PRO A O 1
ATOM 556 N N . PHE A 1 74 ? 7.633 -10.703 6.815 1.00 46.28 74 PHE A N 1
ATOM 557 C CA . PHE A 1 74 ?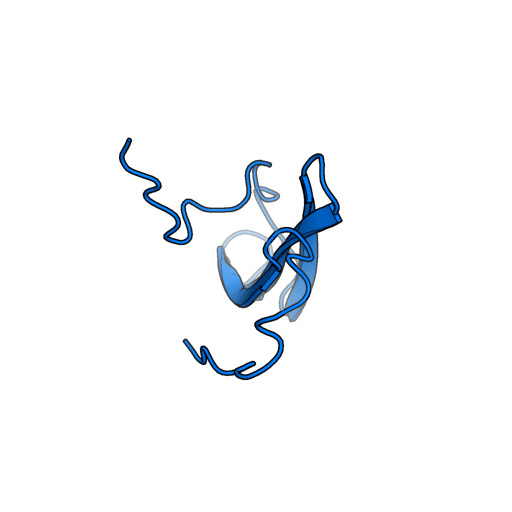 7.745 -9.719 7.916 1.00 46.28 74 PHE A CA 1
ATOM 558 C C . PHE A 1 74 ? 9.131 -9.229 8.375 1.00 46.28 74 PHE A C 1
ATOM 560 O O . PHE A 1 74 ? 9.869 -9.971 9.057 1.00 46.28 74 PHE A O 1
#

Radius of gyration: 14.56 Å; Cα contacts (8 Å, |Δi|>4): 112; chains: 1; bounding box: 38×28×34 Å